Protein AF-A0A9X3J4C9-F1 (afdb_monomer_lite)

Radius of gyration: 18.62 Å; chains: 1; bounding box: 39×32×52 Å

Foldseek 3Di:
DDLCCCVVVPNPALCCLVVPVCVVCPPPPVDDRDHSVVSVVVVVVLDDDWDWDDDPPDPDIDTDDPSVSVVVVVVVVLVVDPPDDPVPDD

Secondary structure (DSSP, 8-state):
--TTHHHHTT---TTHIIIIIHHHTTT-TT--PPPHHHHHHHHHHH--PPEEEE-TT-SPEEEE---HHHHHHHHHHHHTSTT--GGG--

Organism: NCBI:txid2998507

pLDDT: mean 79.18, std 11.7, range [44.31, 92.06]

Sequence (90 aa):
MSYWSVFFCGGDCAEDLAINLKEGFRGTPFINIPSPDRVLEHIKSLFDTPQYFTAKRGKVEHHFSLAEKLNRLNMKMLSLLPGFQKDNVI

Structure (mmCIF, N/CA/C/O backbone):
data_AF-A0A9X3J4C9-F1
#
_entry.id   AF-A0A9X3J4C9-F1
#
loop_
_atom_site.group_PDB
_atom_site.id
_atom_site.type_symbol
_atom_site.label_atom_id
_atom_site.label_alt_id
_atom_site.label_comp_id
_atom_site.label_asym_id
_atom_site.label_entity_id
_atom_site.label_seq_id
_atom_site.pdbx_PDB_ins_code
_atom_site.Cartn_x
_atom_site.Cartn_y
_atom_site.Cartn_z
_atom_site.occupancy
_atom_site.B_iso_or_equiv
_atom_site.auth_seq_id
_atom_site.auth_comp_id
_atom_site.auth_asym_id
_atom_site.auth_atom_id
_atom_site.pdbx_PDB_model_num
ATOM 1 N N . MET A 1 1 ? -13.593 -4.639 7.831 1.00 47.44 1 MET A N 1
ATOM 2 C CA . MET A 1 1 ? -13.427 -3.347 7.129 1.00 47.44 1 MET A CA 1
ATOM 3 C C . MET A 1 1 ? -12.112 -3.369 6.374 1.00 47.44 1 MET A C 1
ATOM 5 O O . MET A 1 1 ? -11.111 -3.770 6.954 1.00 47.44 1 MET A O 1
ATOM 9 N N . SER A 1 2 ? -12.127 -3.018 5.088 1.00 55.66 2 SER A N 1
ATOM 10 C CA . SER A 1 2 ? -10.904 -2.889 4.291 1.00 55.66 2 SER A CA 1
ATOM 11 C C . SER A 1 2 ? -10.231 -1.568 4.642 1.00 55.66 2 SER A C 1
ATOM 13 O O . SER A 1 2 ? -10.868 -0.531 4.551 1.00 55.66 2 SER A O 1
ATOM 15 N N . TYR A 1 3 ? -8.959 -1.607 5.020 1.00 59.75 3 TYR A N 1
ATOM 16 C CA . TYR A 1 3 ? -8.119 -0.446 5.331 1.00 59.75 3 TYR A CA 1
ATOM 17 C C . TYR A 1 3 ? -8.251 0.723 4.330 1.00 59.75 3 TYR A C 1
ATOM 19 O O . TYR A 1 3 ? -8.293 1.892 4.706 1.00 59.75 3 TYR A O 1
ATOM 27 N N . TRP A 1 4 ? -8.407 0.386 3.053 1.00 60.38 4 TRP A N 1
ATOM 28 C CA . TRP A 1 4 ? -8.543 1.338 1.960 1.00 60.38 4 TRP A CA 1
ATOM 29 C C . TRP A 1 4 ? -9.841 2.149 1.981 1.00 60.38 4 TRP A C 1
ATOM 31 O O . TRP A 1 4 ? -9.918 3.168 1.306 1.00 60.38 4 TRP A O 1
ATOM 41 N N . SER A 1 5 ? -10.852 1.747 2.760 1.00 60.88 5 SER A N 1
ATOM 42 C CA . SER A 1 5 ? -12.111 2.491 2.841 1.00 60.88 5 SER A CA 1
ATOM 43 C C . SER A 1 5 ? -11.939 3.882 3.447 1.00 60.88 5 SER A C 1
ATOM 45 O O . SER A 1 5 ? -12.745 4.748 3.153 1.00 60.88 5 SER A O 1
ATOM 47 N N . VAL A 1 6 ? -10.907 4.128 4.263 1.00 62.41 6 VAL A N 1
ATOM 48 C CA . VAL A 1 6 ? -10.650 5.477 4.802 1.00 62.41 6 VAL A CA 1
ATOM 49 C C . VAL A 1 6 ? -10.189 6.423 3.693 1.00 62.41 6 VAL A C 1
ATOM 51 O O . VAL A 1 6 ? -10.775 7.485 3.515 1.00 62.41 6 VAL A O 1
ATOM 54 N N . PHE A 1 7 ? -9.230 5.988 2.873 1.00 61.31 7 PHE A N 1
ATOM 55 C CA . PHE A 1 7 ? -8.733 6.776 1.741 1.00 61.31 7 PHE A CA 1
ATOM 56 C C . PHE A 1 7 ? -9.739 6.852 0.579 1.00 61.31 7 PHE A C 1
ATOM 58 O O . PHE A 1 7 ? -9.822 7.865 -0.103 1.00 61.31 7 PHE A O 1
ATOM 65 N N . PHE A 1 8 ? -10.544 5.807 0.352 1.00 55.44 8 PHE A N 1
ATOM 66 C CA . PHE A 1 8 ? -11.545 5.788 -0.725 1.00 55.44 8 PHE A CA 1
ATOM 67 C C . PHE A 1 8 ? -12.852 6.517 -0.386 1.00 55.44 8 PHE A C 1
ATOM 69 O O . PHE A 1 8 ? -13.612 6.831 -1.298 1.00 55.44 8 PHE A O 1
ATOM 76 N N . CYS A 1 9 ? -13.110 6.823 0.889 1.00 57.72 9 CYS A N 1
ATOM 77 C CA . CYS A 1 9 ? -14.247 7.647 1.311 1.00 57.72 9 CYS A CA 1
ATOM 78 C C . CYS A 1 9 ? -13.914 9.151 1.378 1.00 57.72 9 CYS A C 1
ATOM 80 O O . CYS A 1 9 ? -14.698 9.912 1.940 1.00 57.72 9 CYS A O 1
ATOM 82 N N . GLY A 1 10 ? -12.776 9.582 0.820 1.00 49.97 10 GLY A N 1
ATOM 83 C CA . GLY A 1 10 ? -12.367 10.991 0.812 1.00 49.97 10 GLY A CA 1
ATOM 84 C C . GLY A 1 10 ? -11.697 11.465 2.104 1.00 49.97 10 GLY A C 1
ATOM 85 O O . GLY A 1 10 ? -11.635 12.666 2.343 1.00 49.97 10 GLY A O 1
ATOM 86 N N . GLY A 1 11 ? -11.210 10.545 2.943 1.00 60.25 11 GLY A N 1
ATOM 87 C CA . GLY A 1 11 ? -10.307 10.896 4.035 1.00 60.25 11 GLY A CA 1
ATOM 88 C C . GLY A 1 11 ? -8.928 11.223 3.471 1.00 60.25 11 GLY A C 1
ATOM 89 O O . GLY A 1 11 ? -8.202 10.316 3.063 1.00 60.25 11 GLY A O 1
ATOM 90 N N . ASP A 1 12 ? -8.574 12.507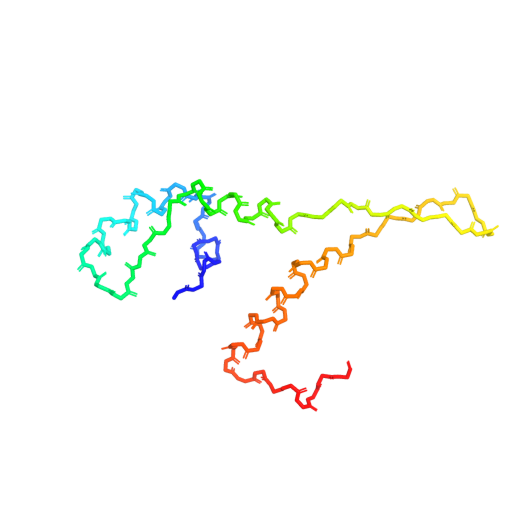 3.439 1.00 59.31 12 ASP A N 1
ATOM 91 C CA . ASP A 1 12 ? -7.256 12.974 2.980 1.00 59.31 12 ASP A CA 1
ATOM 92 C C . ASP A 1 12 ? -6.130 12.606 3.963 1.00 59.31 12 ASP A C 1
ATOM 94 O O . ASP A 1 12 ? -4.964 12.511 3.574 1.00 59.31 12 ASP A O 1
ATOM 98 N N . CYS A 1 13 ? -6.470 12.355 5.233 1.00 71.81 13 CYS A N 1
ATOM 99 C CA . CYS A 1 13 ? -5.510 12.188 6.321 1.00 71.81 13 CYS A CA 1
ATOM 100 C C . CYS A 1 13 ? -5.701 10.851 7.051 1.00 71.81 13 CYS A C 1
ATOM 102 O O . CYS A 1 13 ? -6.793 10.514 7.511 1.00 71.81 13 CYS A O 1
ATOM 104 N N . ALA A 1 14 ? -4.611 10.097 7.230 1.00 75.31 14 ALA A N 1
ATOM 105 C CA . ALA A 1 14 ? -4.623 8.861 8.017 1.00 75.31 14 ALA A CA 1
ATOM 106 C C . ALA A 1 14 ? -5.001 9.129 9.487 1.00 75.31 14 ALA A C 1
ATOM 108 O O . ALA A 1 14 ? -5.533 8.255 10.168 1.00 75.31 14 ALA A O 1
ATOM 109 N N . GLU A 1 15 ? -4.748 10.344 9.970 1.00 79.25 15 GLU A N 1
ATOM 110 C CA . GLU A 1 15 ? -5.047 10.861 11.302 1.00 79.25 15 GLU A CA 1
ATOM 111 C C . GLU A 1 15 ? -6.539 10.779 11.653 1.00 79.25 15 GLU A C 1
ATOM 113 O O . GLU A 1 15 ? -6.875 10.596 12.827 1.00 79.25 15 GLU A O 1
ATOM 118 N N . ASP A 1 16 ? -7.435 10.791 10.659 1.00 77.31 16 ASP A N 1
ATOM 119 C CA . ASP A 1 16 ? -8.878 10.613 10.866 1.00 77.31 16 ASP A CA 1
ATOM 120 C C . ASP A 1 16 ? -9.219 9.268 11.523 1.00 77.31 16 ASP A C 1
ATOM 122 O O . ASP A 1 16 ? -10.201 9.168 12.267 1.00 77.31 16 ASP A O 1
ATOM 126 N N . LEU A 1 17 ? -8.376 8.243 11.342 1.00 77.44 17 LEU A N 1
ATOM 127 C CA . LEU A 1 17 ? -8.500 6.974 12.065 1.00 77.44 17 LEU A CA 1
ATOM 128 C C . LEU A 1 17 ? -8.421 7.167 13.579 1.00 77.44 17 LEU A C 1
ATOM 130 O O . LEU A 1 17 ? -9.157 6.516 14.319 1.00 77.44 17 LEU A O 1
ATOM 134 N N . ALA A 1 18 ? -7.532 8.046 14.043 1.00 78.38 18 ALA A N 1
ATOM 135 C CA . ALA A 1 18 ? -7.322 8.304 15.461 1.00 78.38 18 ALA A CA 1
ATOM 136 C C . ALA A 1 18 ? -8.286 9.354 16.022 1.00 78.38 18 ALA A C 1
ATOM 138 O O . ALA A 1 18 ? -8.680 9.231 17.180 1.00 78.38 18 ALA A O 1
ATOM 139 N N . ILE A 1 19 ? -8.644 10.363 15.225 1.00 78.12 19 ILE A N 1
ATOM 140 C CA . ILE A 1 19 ? -9.423 11.524 15.677 1.00 78.12 19 ILE A CA 1
ATOM 141 C C . ILE A 1 19 ? -10.927 11.254 15.576 1.00 78.12 19 ILE A C 1
ATOM 143 O O . ILE A 1 19 ? -11.654 11.463 16.543 1.00 78.12 19 ILE A O 1
ATOM 147 N N . ASN A 1 20 ? -11.389 10.755 14.427 1.00 78.38 20 ASN A N 1
ATOM 148 C CA . ASN A 1 20 ? -12.814 10.671 14.104 1.00 78.38 20 ASN A CA 1
ATOM 149 C C . ASN A 1 20 ? -13.382 9.255 14.280 1.00 78.38 20 ASN A C 1
ATOM 151 O O . ASN A 1 20 ? -14.508 9.086 14.745 1.00 78.38 20 ASN A O 1
ATOM 155 N N . LEU A 1 21 ? -12.609 8.218 13.940 1.00 78.00 21 LEU A N 1
ATOM 156 C CA . LEU A 1 21 ? -13.099 6.833 13.954 1.00 78.00 21 LEU A CA 1
ATOM 157 C C . LEU A 1 21 ? -12.843 6.127 15.295 1.00 78.00 21 LEU A C 1
ATOM 159 O O . LEU A 1 21 ? -13.693 5.377 15.772 1.00 78.00 21 LEU A O 1
ATOM 163 N N . LYS A 1 22 ? -11.699 6.374 15.942 1.00 82.12 22 LYS A N 1
ATOM 164 C CA . LYS A 1 22 ? -11.278 5.643 17.150 1.00 82.12 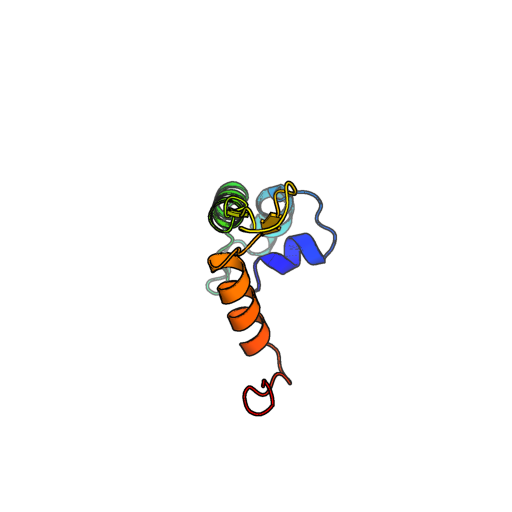22 LYS A CA 1
ATOM 165 C C . LYS A 1 22 ? -12.306 5.655 18.278 1.00 82.12 22 LYS A C 1
ATOM 167 O O . LYS A 1 22 ? -12.564 4.605 18.857 1.00 82.12 22 LYS A O 1
ATOM 172 N N . GLU A 1 23 ? -12.871 6.818 18.591 1.00 82.62 23 GLU A N 1
ATOM 173 C CA . GLU A 1 23 ? -13.848 6.970 19.676 1.00 82.62 23 GLU A CA 1
ATOM 174 C C . GLU A 1 23 ? -15.162 6.239 19.361 1.00 82.62 23 GLU A C 1
ATOM 176 O O . GLU A 1 23 ? -15.676 5.520 20.213 1.00 82.62 23 GLU A O 1
ATOM 181 N N . GLY A 1 24 ? -15.658 6.322 18.120 1.00 81.38 24 GLY A N 1
ATOM 182 C CA . GLY A 1 24 ? -16.924 5.696 17.715 1.00 81.38 24 GLY A CA 1
ATOM 183 C C . GLY A 1 24 ? -16.908 4.164 17.712 1.00 81.38 24 GLY A C 1
ATOM 184 O O . GLY A 1 24 ? -17.943 3.533 17.908 1.00 81.38 24 GLY A O 1
ATOM 185 N N . PHE A 1 25 ? -15.738 3.551 17.532 1.00 78.69 25 PHE A N 1
ATOM 186 C CA . PHE A 1 25 ? -15.578 2.092 17.578 1.00 78.69 25 PHE A CA 1
ATOM 187 C C . PHE A 1 25 ? -14.930 1.598 18.879 1.00 78.69 25 PHE A C 1
ATOM 189 O O . PHE A 1 25 ? -14.700 0.393 19.045 1.00 78.69 25 PHE A O 1
ATOM 196 N N . ARG A 1 26 ? -14.642 2.499 19.825 1.00 79.81 26 ARG A N 1
ATOM 197 C CA . ARG A 1 26 ? -14.019 2.160 21.105 1.00 79.81 26 ARG A CA 1
ATOM 198 C C . ARG A 1 26 ? -14.923 1.205 21.889 1.00 79.81 26 ARG A C 1
ATOM 200 O O . ARG A 1 26 ? -16.082 1.500 22.147 1.00 79.81 26 ARG A O 1
ATOM 207 N N . GLY A 1 27 ? -14.384 0.048 22.274 1.00 75.12 27 GLY A N 1
ATOM 208 C CA . GLY A 1 27 ? -15.120 -0.966 23.041 1.00 75.12 27 GLY A CA 1
ATOM 209 C C . GLY A 1 27 ? -15.901 -1.981 22.201 1.00 75.12 27 GLY A C 1
ATOM 210 O O . GLY A 1 27 ? -16.521 -2.876 22.771 1.00 75.12 27 GLY A O 1
ATOM 211 N N . THR A 1 28 ? -15.842 -1.910 20.866 1.00 80.81 28 THR A N 1
ATOM 212 C CA . THR A 1 28 ? -16.379 -2.989 20.025 1.00 80.81 28 THR A CA 1
ATOM 213 C C . THR A 1 28 ? -15.409 -4.182 19.990 1.00 80.81 28 THR A C 1
ATOM 215 O O . THR A 1 28 ? -14.260 -4.027 19.580 1.00 80.81 28 THR A O 1
ATOM 218 N N . PRO A 1 29 ? -15.830 -5.403 20.376 1.00 82.06 29 PRO A N 1
ATOM 219 C CA . PRO A 1 29 ? -14.937 -6.568 20.403 1.00 82.06 29 PRO A CA 1
ATOM 220 C C . PRO A 1 29 ? -14.596 -7.095 19.000 1.00 82.06 29 PRO A C 1
ATOM 222 O O . PRO A 1 29 ? -13.687 -7.904 18.840 1.00 82.06 29 PRO A O 1
ATOM 225 N N . PHE A 1 30 ? -15.324 -6.641 17.978 1.00 78.50 30 PHE A N 1
ATOM 226 C CA . PHE A 1 30 ? -15.192 -7.108 16.599 1.00 78.50 30 PHE A CA 1
ATOM 227 C C . PHE A 1 30 ? -14.311 -6.206 15.725 1.00 78.50 30 PHE A C 1
ATOM 229 O O . PHE A 1 30 ? -13.978 -6.592 14.605 1.00 78.50 30 PHE A O 1
ATOM 236 N N . ILE A 1 31 ? -13.952 -5.005 16.194 1.00 76.25 31 ILE A N 1
ATOM 237 C CA . ILE A 1 31 ? -13.221 -4.015 15.397 1.00 76.25 31 ILE A CA 1
ATOM 238 C C . ILE A 1 31 ? -12.053 -3.479 16.222 1.00 76.25 31 ILE A C 1
ATOM 240 O O . ILE A 1 31 ? -12.232 -2.731 17.176 1.00 76.25 31 ILE A O 1
ATOM 244 N N . ASN A 1 32 ? -10.837 -3.840 15.813 1.00 76.12 32 ASN A N 1
ATOM 245 C CA . ASN A 1 32 ? -9.622 -3.231 16.336 1.00 76.12 32 ASN A CA 1
ATOM 246 C C . ASN A 1 32 ? -9.117 -2.190 15.331 1.00 76.12 32 ASN A C 1
ATOM 248 O O . ASN A 1 32 ? -8.740 -2.549 14.213 1.00 76.12 32 ASN A O 1
ATOM 252 N N . ILE A 1 33 ? -9.140 -0.911 15.711 1.00 79.00 33 ILE A N 1
ATOM 253 C CA . ILE A 1 33 ? -8.708 0.178 14.829 1.00 79.00 33 ILE A CA 1
ATOM 254 C C . ILE A 1 33 ? -7.186 0.325 14.905 1.00 79.00 33 ILE A C 1
ATOM 256 O O . ILE A 1 33 ? -6.660 0.614 15.984 1.00 79.00 33 ILE A O 1
ATOM 260 N N . PRO A 1 34 ? -6.460 0.146 13.786 1.00 81.19 34 PRO A N 1
ATOM 261 C CA . PRO A 1 34 ? -5.027 0.395 13.753 1.00 81.19 34 PRO A CA 1
ATOM 262 C C . PRO A 1 34 ? -4.732 1.892 13.904 1.00 81.19 34 PRO A C 1
ATOM 264 O O . PRO A 1 34 ? -5.535 2.738 13.514 1.00 81.19 34 PRO A O 1
ATOM 267 N N . SER A 1 35 ? -3.557 2.227 14.443 1.00 85.00 35 SER A N 1
ATOM 268 C CA . SER A 1 35 ? -3.114 3.622 14.468 1.00 85.00 35 SER A CA 1
ATOM 269 C C . SER A 1 35 ? -2.827 4.139 13.051 1.00 85.00 35 SER A C 1
ATOM 271 O O . SER A 1 35 ? -2.453 3.341 12.183 1.00 85.00 35 SER A O 1
ATOM 273 N N . PRO A 1 36 ? -2.929 5.462 12.826 1.00 83.69 36 PRO A N 1
ATOM 274 C CA . PRO A 1 36 ? -2.503 6.097 11.580 1.00 83.69 36 PRO A CA 1
ATOM 275 C C . PRO A 1 36 ? -1.075 5.706 11.176 1.00 83.69 36 PRO A C 1
ATOM 277 O O . PRO A 1 36 ? -0.829 5.349 10.029 1.00 83.69 36 PRO A O 1
ATOM 280 N N . ASP A 1 37 ? -0.137 5.667 12.128 1.00 86.75 37 ASP A N 1
ATOM 281 C CA . ASP A 1 37 ? 1.252 5.283 11.850 1.00 86.75 37 ASP A CA 1
ATOM 282 C C . ASP A 1 37 ? 1.361 3.858 11.319 1.00 86.75 37 ASP A C 1
ATOM 284 O O . ASP A 1 37 ? 2.032 3.609 10.321 1.00 86.75 37 ASP A O 1
ATOM 288 N N . ARG A 1 38 ? 0.643 2.916 11.942 1.00 84.94 38 ARG A N 1
ATOM 289 C CA . ARG A 1 38 ? 0.665 1.501 11.553 1.00 84.94 38 ARG A CA 1
ATOM 290 C C . ARG A 1 38 ? 0.176 1.298 10.120 1.00 84.94 38 ARG A C 1
ATOM 292 O O . ARG A 1 38 ? 0.645 0.431 9.387 1.00 84.94 38 ARG A O 1
ATOM 299 N N . VAL A 1 39 ? -0.793 2.117 9.758 1.00 83.25 39 VAL A N 1
ATOM 300 C CA . VAL A 1 39 ? -1.442 2.241 8.459 1.00 83.25 39 VAL A CA 1
ATOM 301 C C . VAL A 1 39 ? -0.458 2.774 7.412 1.00 83.25 39 VAL A C 1
ATOM 303 O O . VAL A 1 39 ? -0.211 2.116 6.396 1.00 83.25 39 VAL A O 1
ATOM 306 N N . LEU A 1 40 ? 0.226 3.878 7.713 1.00 84.12 40 LEU A N 1
ATOM 307 C CA . LEU A 1 40 ? 1.246 4.468 6.847 1.00 84.12 40 LEU A CA 1
ATOM 308 C C . LEU A 1 40 ? 2.465 3.553 6.677 1.00 84.12 40 LEU A C 1
ATOM 310 O O . LEU A 1 40 ? 2.970 3.404 5.564 1.00 84.12 40 LEU A O 1
ATOM 314 N N . GLU A 1 41 ? 2.920 2.898 7.747 1.00 88.62 41 GLU A N 1
ATOM 315 C CA . GLU A 1 41 ? 3.969 1.874 7.687 1.00 88.62 41 GLU A CA 1
ATOM 316 C C . GLU A 1 41 ? 3.583 0.736 6.741 1.00 88.62 41 GLU A C 1
ATOM 318 O O . GLU A 1 41 ? 4.403 0.287 5.937 1.00 88.62 41 GLU A O 1
ATOM 323 N N . HIS A 1 42 ? 2.328 0.284 6.792 1.00 85.69 42 HIS A N 1
ATOM 324 C CA . HIS A 1 42 ? 1.865 -0.775 5.910 1.00 85.69 42 HIS A CA 1
ATOM 325 C C . HIS A 1 42 ? 1.844 -0.329 4.444 1.00 85.69 42 HIS A C 1
ATOM 327 O O . HIS A 1 42 ? 2.328 -1.076 3.597 1.00 85.69 42 HIS A O 1
ATOM 333 N N . ILE A 1 43 ? 1.389 0.891 4.131 1.00 84.69 43 ILE A N 1
ATOM 334 C CA . ILE A 1 43 ? 1.467 1.430 2.758 1.00 84.69 43 ILE A CA 1
ATOM 335 C C . ILE A 1 43 ? 2.918 1.499 2.287 1.00 84.69 43 ILE A C 1
ATOM 337 O O . ILE A 1 43 ? 3.231 1.024 1.198 1.00 84.69 43 ILE A O 1
ATOM 341 N N . LYS A 1 44 ? 3.825 2.023 3.119 1.00 88.19 44 LYS A N 1
ATOM 342 C CA . LYS A 1 44 ? 5.260 2.062 2.802 1.00 88.19 44 LYS A CA 1
ATOM 343 C C . LYS A 1 44 ? 5.823 0.663 2.552 1.00 88.19 44 LYS A C 1
ATOM 345 O O . LYS A 1 44 ? 6.658 0.498 1.674 1.00 88.19 44 LYS A O 1
ATOM 350 N N . SER A 1 45 ? 5.336 -0.359 3.257 1.00 88.81 45 SER A N 1
ATOM 351 C CA . SER A 1 45 ? 5.774 -1.748 3.054 1.00 88.81 45 SER A CA 1
ATOM 352 C C . SER A 1 45 ? 5.382 -2.342 1.690 1.00 88.81 45 SER A C 1
ATOM 354 O O . SER A 1 45 ? 5.989 -3.327 1.255 1.00 88.81 45 SER A O 1
ATOM 356 N N . LEU A 1 46 ? 4.368 -1.763 1.032 1.00 89.31 46 LEU A N 1
ATOM 357 C CA . LEU A 1 46 ? 3.909 -2.146 -0.306 1.00 89.31 46 LEU A CA 1
ATOM 358 C C . LEU A 1 46 ? 4.703 -1.463 -1.423 1.00 89.31 46 LEU A C 1
ATOM 360 O O . LEU A 1 46 ? 4.595 -1.894 -2.570 1.00 89.31 46 LEU A O 1
ATOM 364 N N . PHE A 1 47 ? 5.475 -0.422 -1.100 1.00 87.94 47 PHE A N 1
ATOM 365 C CA . PHE A 1 47 ? 6.349 0.234 -2.060 1.00 87.94 47 PHE A CA 1
ATOM 366 C C . PHE A 1 47 ? 7.411 -0.745 -2.569 1.00 87.94 47 PHE A C 1
ATOM 368 O O . PHE A 1 47 ? 7.996 -1.514 -1.803 1.00 87.94 47 PHE A O 1
ATOM 375 N N . ASP A 1 48 ? 7.660 -0.682 -3.871 1.00 89.69 48 ASP A N 1
ATOM 376 C CA . ASP A 1 48 ? 8.725 -1.411 -4.539 1.00 89.69 48 ASP A CA 1
ATOM 377 C C . ASP A 1 48 ? 9.489 -0.436 -5.431 1.00 89.69 48 ASP A C 1
ATOM 379 O O . ASP A 1 48 ? 8.899 0.455 -6.050 1.00 89.69 48 ASP A O 1
ATOM 383 N N . THR A 1 49 ? 10.808 -0.573 -5.463 1.00 89.75 49 THR A N 1
ATOM 384 C CA . THR A 1 49 ? 11.658 0.320 -6.250 1.00 89.75 49 THR A CA 1
ATOM 385 C C . THR A 1 49 ? 11.470 0.042 -7.742 1.00 89.75 49 THR A C 1
ATOM 387 O O . THR A 1 49 ? 11.489 -1.129 -8.134 1.00 89.75 49 THR A O 1
ATOM 390 N N . PRO A 1 50 ? 11.337 1.080 -8.591 1.00 89.50 50 PRO A N 1
ATOM 391 C CA . PRO A 1 50 ? 11.306 0.897 -10.036 1.00 89.50 50 PRO A CA 1
ATOM 392 C C . PRO A 1 50 ? 12.546 0.146 -10.520 1.00 89.50 50 PRO A C 1
ATOM 394 O O . PRO A 1 50 ? 13.660 0.396 -10.060 1.00 89.50 50 PRO A O 1
ATOM 397 N N . GLN A 1 51 ? 12.345 -0.777 -11.453 1.00 90.81 51 GLN A N 1
ATOM 398 C CA . GLN A 1 51 ? 13.413 -1.533 -12.086 1.00 90.81 51 GLN A CA 1
ATOM 399 C C . GLN A 1 51 ? 13.745 -0.932 -13.447 1.00 90.81 51 GLN A C 1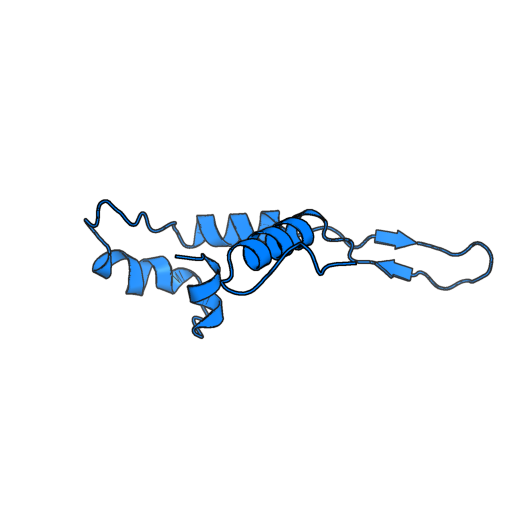
ATOM 401 O O . GLN A 1 51 ? 12.858 -0.551 -14.216 1.00 90.81 51 GLN A O 1
ATOM 406 N N . TYR A 1 52 ? 15.039 -0.872 -13.739 1.00 91.69 52 TYR A N 1
ATOM 407 C CA . TYR A 1 52 ? 15.588 -0.223 -14.920 1.00 91.69 52 TYR A CA 1
ATOM 408 C C . TYR A 1 52 ? 16.177 -1.279 -15.844 1.00 91.69 52 TYR A C 1
ATOM 410 O O . TYR A 1 52 ? 17.017 -2.080 -15.433 1.00 91.69 52 TYR A O 1
ATOM 418 N N . PHE A 1 53 ? 15.734 -1.284 -17.096 1.00 90.19 53 PHE A N 1
ATOM 419 C CA . PHE A 1 53 ? 16.172 -2.252 -18.094 1.00 90.19 53 PHE A CA 1
ATOM 420 C C . PHE A 1 53 ? 16.677 -1.540 -19.337 1.00 90.19 53 PHE A C 1
ATOM 422 O O . PHE A 1 53 ? 16.076 -0.579 -19.813 1.00 90.19 53 PHE A O 1
ATOM 429 N N . THR A 1 54 ? 17.755 -2.058 -19.913 1.00 91.19 54 THR A N 1
ATOM 430 C CA . THR A 1 54 ? 18.295 -1.577 -21.184 1.00 91.19 54 THR A CA 1
ATOM 431 C C . THR A 1 54 ? 18.199 -2.677 -22.233 1.00 91.19 54 THR A C 1
ATOM 433 O O . THR A 1 54 ? 18.535 -3.840 -21.998 1.00 91.19 54 THR A O 1
ATOM 436 N N . ALA A 1 55 ? 17.694 -2.326 -23.414 1.00 86.62 55 ALA A N 1
ATOM 437 C CA . ALA A 1 55 ? 17.611 -3.263 -24.524 1.00 86.62 55 ALA A CA 1
ATOM 438 C C . ALA A 1 55 ? 18.980 -3.410 -25.207 1.00 86.62 55 ALA A C 1
ATOM 440 O O . ALA A 1 55 ? 19.695 -2.432 -25.405 1.00 86.62 55 ALA A O 1
ATOM 441 N N . LYS A 1 56 ? 19.313 -4.621 -25.682 1.00 84.44 56 LYS A N 1
ATOM 442 C CA . LYS A 1 56 ? 20.555 -4.871 -26.451 1.00 84.44 56 LYS A CA 1
ATOM 443 C C . LYS A 1 56 ? 20.666 -4.010 -27.718 1.00 84.44 56 LYS A C 1
ATOM 445 O O . LYS A 1 56 ? 21.764 -3.778 -28.211 1.00 84.44 56 LYS A O 1
ATOM 450 N N . ARG A 1 57 ? 19.529 -3.574 -28.270 1.00 81.06 57 ARG A N 1
ATOM 451 C CA . ARG A 1 57 ? 19.439 -2.786 -29.503 1.00 81.06 57 ARG A CA 1
ATOM 452 C C . ARG A 1 57 ? 18.605 -1.527 -29.253 1.00 81.06 57 ARG A C 1
ATOM 454 O O . ARG A 1 57 ? 17.464 -1.432 -29.679 1.00 81.06 57 ARG A O 1
ATOM 461 N N . GLY A 1 58 ? 19.175 -0.582 -28.515 1.00 75.31 58 GLY A N 1
ATOM 462 C CA . GLY A 1 58 ? 18.558 0.705 -28.196 1.00 75.31 58 GLY A CA 1
ATOM 463 C C . GLY A 1 58 ? 19.342 1.424 -27.101 1.00 75.31 58 GLY A C 1
ATOM 464 O O . GLY A 1 58 ? 20.000 0.778 -26.296 1.00 75.31 58 GLY A O 1
ATOM 465 N N . LYS A 1 59 ? 19.305 2.760 -27.085 1.00 82.50 59 LYS A N 1
ATOM 466 C CA . LYS A 1 59 ? 19.938 3.580 -26.030 1.00 82.50 59 LYS A CA 1
ATOM 467 C C . LYS A 1 59 ? 18.956 4.020 -24.938 1.00 82.50 59 LYS A C 1
ATOM 469 O O . LYS A 1 59 ? 19.341 4.762 -24.043 1.00 82.50 59 LYS A O 1
ATOM 474 N N . VAL A 1 60 ? 17.690 3.625 -25.052 1.00 89.88 60 VAL A N 1
ATOM 475 C CA . VAL A 1 60 ? 16.625 4.048 -24.140 1.00 89.88 60 VAL A CA 1
ATOM 476 C C . VAL A 1 60 ? 16.599 3.114 -22.934 1.00 89.88 60 VAL A C 1
ATOM 478 O O . VAL A 1 60 ? 16.644 1.893 -23.086 1.00 89.88 60 VAL A O 1
ATOM 481 N N . GLU A 1 61 ? 16.536 3.705 -21.746 1.00 90.69 61 GLU A N 1
ATOM 482 C CA . GLU A 1 61 ? 16.319 2.998 -20.490 1.00 90.69 61 GLU A CA 1
ATOM 483 C C . GLU A 1 61 ? 14.814 2.861 -20.246 1.00 90.69 61 GLU A C 1
ATOM 485 O O . GLU A 1 61 ? 14.063 3.832 -20.327 1.00 90.69 61 GLU A O 1
ATOM 490 N N . HIS A 1 62 ? 14.367 1.640 -19.980 1.00 89.69 62 HIS A N 1
ATOM 491 C CA . HIS A 1 62 ? 12.974 1.331 -19.706 1.00 89.69 62 HIS A CA 1
ATOM 492 C C . HIS A 1 62 ? 12.759 1.207 -18.205 1.00 89.69 62 HIS A C 1
ATOM 494 O O . HIS A 1 62 ? 13.471 0.460 -17.532 1.00 89.69 62 HIS A O 1
ATOM 500 N N . HIS A 1 63 ? 11.773 1.934 -17.687 1.00 92.06 63 HIS A N 1
ATOM 501 C CA . HIS A 1 63 ? 11.446 1.959 -16.264 1.00 92.06 63 HIS A CA 1
ATOM 502 C C . HIS A 1 63 ? 10.182 1.139 -16.046 1.00 92.06 63 HIS A C 1
ATOM 504 O O . HIS A 1 63 ? 9.130 1.456 -16.602 1.00 92.06 63 HIS A O 1
ATOM 510 N N . PHE A 1 64 ? 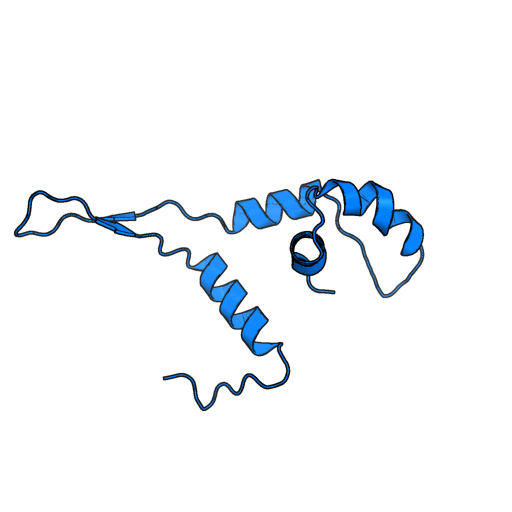10.277 0.088 -15.240 1.00 89.62 64 PHE A N 1
ATOM 511 C CA . PHE A 1 64 ? 9.149 -0.776 -14.920 1.00 89.62 64 PHE A CA 1
ATOM 512 C C . PHE A 1 64 ? 8.892 -0.778 -13.420 1.00 89.62 64 PHE A C 1
ATOM 514 O O . PHE A 1 64 ? 9.791 -1.013 -12.616 1.00 89.62 64 PHE A O 1
ATOM 521 N N . SER A 1 65 ? 7.635 -0.566 -13.043 1.00 88.06 65 SER A N 1
ATOM 522 C CA . SER A 1 65 ? 7.170 -0.795 -11.678 1.00 88.06 65 SER A CA 1
ATOM 523 C C . SER A 1 65 ? 6.551 -2.186 -11.610 1.00 88.06 65 SER A C 1
ATOM 525 O O . SER A 1 65 ? 5.419 -2.382 -12.052 1.00 88.06 65 SER A O 1
ATOM 527 N N . LEU A 1 66 ? 7.312 -3.171 -11.125 1.00 88.94 66 LEU A N 1
ATOM 528 C CA . LEU A 1 66 ? 6.800 -4.539 -10.992 1.00 88.94 66 LEU A CA 1
ATOM 529 C C . LEU A 1 66 ? 5.865 -4.680 -9.787 1.00 88.94 66 LEU A C 1
ATOM 531 O O . LEU A 1 66 ? 4.890 -5.420 -9.878 1.00 88.94 66 LEU A O 1
ATOM 535 N N . ALA A 1 67 ? 6.144 -3.962 -8.690 1.00 90.19 67 ALA A N 1
ATOM 536 C CA . ALA A 1 67 ? 5.280 -3.805 -7.516 1.00 90.19 67 ALA A CA 1
ATOM 537 C C . ALA A 1 67 ? 4.591 -5.108 -7.058 1.00 90.19 67 ALA A C 1
ATOM 539 O O . ALA A 1 67 ? 3.382 -5.144 -6.812 1.00 90.19 67 ALA A O 1
ATOM 540 N N . GLU A 1 68 ? 5.354 -6.200 -6.938 1.00 90.19 68 GLU A N 1
ATOM 541 C CA . GLU A 1 68 ? 4.810 -7.558 -6.777 1.00 90.19 68 GLU A CA 1
ATOM 542 C C . GLU A 1 68 ? 3.896 -7.688 -5.546 1.00 90.19 68 GLU A C 1
ATOM 544 O O . GLU A 1 68 ? 2.804 -8.261 -5.612 1.00 90.19 68 GLU A O 1
ATOM 549 N N . LYS A 1 69 ? 4.310 -7.104 -4.414 1.00 90.00 69 LYS A N 1
ATOM 550 C CA . LYS A 1 69 ? 3.539 -7.127 -3.160 1.00 90.00 69 LYS A CA 1
ATOM 551 C C . LYS A 1 69 ? 2.189 -6.431 -3.308 1.00 90.00 69 LYS A C 1
ATOM 553 O O . LYS A 1 69 ? 1.178 -6.967 -2.849 1.00 90.00 69 LYS A O 1
ATOM 558 N N . LEU A 1 70 ? 2.179 -5.264 -3.951 1.00 89.69 70 LEU A N 1
ATOM 559 C CA . LEU A 1 70 ? 0.967 -4.497 -4.209 1.00 89.69 70 LEU A CA 1
ATOM 560 C C . LEU A 1 70 ? 0.047 -5.254 -5.171 1.00 89.69 70 LEU A C 1
ATOM 562 O O . LEU A 1 70 ? -1.136 -5.410 -4.884 1.00 89.69 70 LEU A O 1
ATOM 566 N N . ASN A 1 71 ? 0.594 -5.818 -6.248 1.00 90.50 71 ASN A N 1
ATOM 567 C CA . ASN A 1 71 ? -0.170 -6.625 -7.200 1.00 90.50 71 ASN A CA 1
ATOM 568 C C . ASN A 1 71 ? -0.817 -7.837 -6.524 1.00 90.50 71 ASN A C 1
ATOM 570 O O . ASN A 1 71 ? -2.009 -8.096 -6.696 1.00 90.50 71 ASN A O 1
ATOM 574 N N . ARG A 1 72 ? -0.071 -8.545 -5.671 1.00 90.50 72 ARG A N 1
ATOM 575 C CA . ARG A 1 72 ? -0.608 -9.671 -4.903 1.00 90.50 72 ARG A CA 1
ATOM 576 C C . ARG A 1 72 ? -1.697 -9.239 -3.924 1.00 90.50 72 ARG A C 1
ATOM 578 O O . ARG A 1 72 ? -2.670 -9.974 -3.744 1.00 90.50 72 ARG A O 1
ATOM 585 N N . LEU A 1 73 ? -1.543 -8.084 -3.276 1.00 89.19 73 LEU A N 1
ATOM 586 C CA . LEU A 1 73 ? -2.581 -7.522 -2.415 1.00 89.19 73 LEU A CA 1
ATOM 587 C C . LEU A 1 73 ? -3.842 -7.207 -3.228 1.00 89.19 73 LEU A C 1
ATOM 589 O O . LEU A 1 73 ? -4.915 -7.672 -2.856 1.00 89.19 73 LEU A O 1
ATOM 593 N N . ASN A 1 74 ? -3.706 -6.515 -4.360 1.00 87.50 74 ASN A N 1
ATOM 594 C CA . ASN A 1 74 ? -4.817 -6.161 -5.243 1.00 87.50 74 ASN A CA 1
ATOM 595 C C . ASN A 1 74 ? -5.581 -7.405 -5.715 1.00 87.50 74 ASN A C 1
ATOM 597 O O . ASN A 1 74 ? -6.801 -7.453 -5.589 1.00 87.50 74 ASN A O 1
ATOM 601 N N . MET A 1 75 ? -4.878 -8.458 -6.146 1.00 88.50 75 MET A N 1
ATOM 602 C CA . MET A 1 75 ? -5.510 -9.723 -6.546 1.00 88.50 75 MET A CA 1
ATOM 603 C C . MET A 1 75 ? -6.252 -10.407 -5.391 1.00 88.50 75 MET A C 1
ATOM 605 O O . MET A 1 75 ? -7.339 -10.955 -5.583 1.00 88.50 75 MET A O 1
ATOM 609 N N . LYS A 1 76 ? -5.707 -10.361 -4.167 1.00 86.62 76 LYS A N 1
ATOM 610 C CA . LYS A 1 76 ? -6.411 -10.866 -2.978 1.00 86.62 76 LYS A CA 1
AT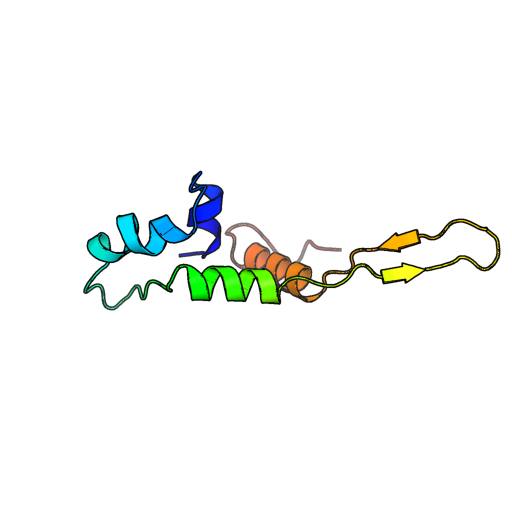OM 611 C C . LYS A 1 76 ? -7.669 -10.057 -2.685 1.00 86.62 76 LYS A C 1
ATOM 613 O O . LYS A 1 76 ? -8.706 -10.655 -2.423 1.00 86.62 76 LYS A O 1
ATOM 618 N N . MET A 1 77 ? -7.592 -8.730 -2.737 1.00 85.00 77 MET A N 1
ATOM 619 C CA . MET A 1 77 ? -8.746 -7.860 -2.504 1.00 85.00 77 MET A CA 1
ATOM 620 C C . MET A 1 77 ? -9.840 -8.100 -3.537 1.00 85.00 77 MET A C 1
AT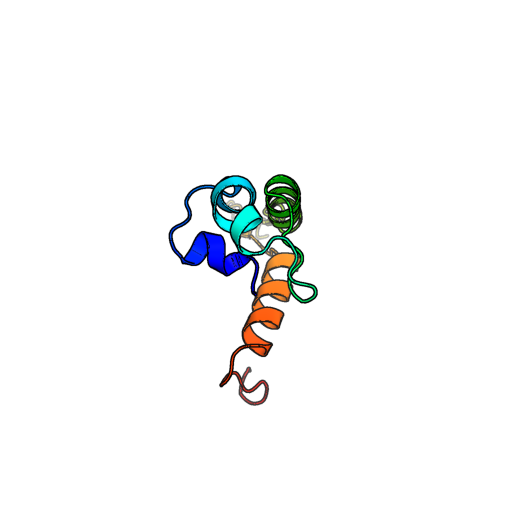OM 622 O O . MET A 1 77 ? -10.998 -8.256 -3.168 1.00 85.00 77 MET A O 1
ATOM 626 N N . LEU A 1 78 ? -9.456 -8.223 -4.806 1.00 85.25 78 LEU A N 1
ATOM 627 C CA . LEU A 1 78 ? -10.360 -8.548 -5.899 1.00 85.25 78 LEU A CA 1
ATOM 628 C C . LEU A 1 78 ? -11.075 -9.886 -5.651 1.00 85.25 78 LEU A C 1
ATOM 630 O O . LEU A 1 78 ? -12.284 -9.970 -5.817 1.00 85.25 78 LEU A O 1
ATOM 634 N N . SER A 1 79 ? -10.367 -10.894 -5.125 1.00 84.94 79 SER A N 1
ATOM 635 C CA . SER A 1 79 ? -10.968 -12.189 -4.763 1.00 84.94 79 SER A CA 1
ATOM 636 C C . SER A 1 79 ? -11.940 -12.165 -3.580 1.00 84.94 79 SER A C 1
ATOM 638 O O . SER A 1 79 ? -12.660 -13.138 -3.376 1.00 84.94 79 SER A O 1
ATOM 640 N N . LEU A 1 80 ? -11.964 -11.083 -2.800 1.00 84.50 80 LEU A N 1
ATOM 641 C CA . LEU A 1 80 ? -12.924 -10.892 -1.712 1.00 84.50 80 LEU A CA 1
ATOM 642 C C . LEU A 1 80 ? -14.194 -10.165 -2.174 1.00 84.50 80 LEU A C 1
ATOM 644 O O . LEU A 1 80 ? -15.157 -10.099 -1.411 1.00 84.50 80 LEU A O 1
ATOM 648 N N . LEU A 1 81 ? -14.202 -9.594 -3.385 1.00 83.06 81 LEU A N 1
ATOM 649 C CA . LEU A 1 81 ? -15.355 -8.865 -3.896 1.00 83.06 81 LEU A CA 1
ATOM 650 C C . LEU A 1 81 ? -16.435 -9.837 -4.397 1.00 83.06 81 LEU A C 1
ATOM 652 O O . LEU A 1 81 ? -16.132 -10.758 -5.163 1.00 83.06 81 LEU A O 1
ATOM 656 N N . PRO A 1 82 ? -17.708 -9.631 -4.015 1.00 80.62 82 PRO A N 1
ATOM 657 C CA . PRO A 1 82 ? -18.805 -10.436 -4.531 1.00 80.62 82 PRO A CA 1
ATOM 658 C C . PRO A 1 82 ? -18.931 -10.213 -6.044 1.00 80.62 82 PRO A C 1
ATOM 660 O O . PRO A 1 82 ? -19.117 -9.087 -6.497 1.00 80.62 82 PRO A O 1
ATOM 663 N N . GLY A 1 83 ? -18.801 -11.288 -6.826 1.00 78.19 83 GLY A N 1
ATOM 664 C CA . GLY A 1 83 ? -18.890 -11.259 -8.292 1.00 78.19 83 GLY A CA 1
ATOM 665 C C . GLY A 1 83 ? -17.570 -11.485 -9.033 1.00 78.19 83 GLY A C 1
ATOM 666 O O . GLY A 1 83 ? -17.602 -11.759 -10.230 1.00 78.19 83 GLY A O 1
ATOM 667 N N . PHE A 1 84 ? -16.418 -11.457 -8.353 1.00 79.62 84 PHE A N 1
ATOM 668 C CA . PHE A 1 84 ? -15.155 -11.848 -8.981 1.00 79.62 84 PHE A CA 1
ATOM 669 C C . PHE A 1 84 ? -14.991 -13.375 -8.973 1.00 79.62 84 PHE A C 1
ATOM 671 O O . PHE A 1 84 ? -14.618 -13.976 -7.964 1.00 79.62 84 PHE A O 1
ATOM 678 N N . GLN A 1 85 ? -15.286 -14.012 -10.108 1.00 71.25 85 GLN A N 1
ATOM 679 C CA . GLN A 1 85 ? -15.096 -15.449 -10.316 1.00 71.25 85 GLN A CA 1
ATOM 680 C C . GLN A 1 85 ? -13.707 -15.701 -10.912 1.00 71.25 85 GLN A C 1
ATOM 682 O O . GLN A 1 85 ? -13.399 -15.222 -12.003 1.00 71.25 85 GLN A O 1
ATOM 687 N N . LYS A 1 86 ? -12.862 -16.458 -10.199 1.00 66.69 86 LYS A N 1
ATOM 688 C CA . LYS A 1 86 ? -11.494 -16.792 -10.645 1.00 66.69 86 LYS A CA 1
ATOM 689 C C . LYS A 1 86 ? -11.460 -17.596 -11.947 1.00 66.69 86 LYS A C 1
ATOM 691 O O . LYS A 1 86 ? -10.442 -17.574 -12.626 1.00 66.69 86 LYS A O 1
ATOM 696 N N . ASP A 1 87 ? -12.561 -18.254 -12.292 1.00 64.81 87 ASP A N 1
ATOM 697 C CA . ASP A 1 87 ? -12.658 -19.161 -13.438 1.00 64.81 87 ASP A CA 1
ATOM 698 C C . ASP A 1 87 ? -12.601 -18.437 -14.800 1.00 64.81 87 ASP A C 1
ATOM 700 O O . ASP A 1 87 ? -12.406 -19.082 -15.824 1.00 64.81 87 ASP A O 1
ATOM 704 N N . ASN A 1 88 ? -12.724 -17.100 -14.820 1.00 56.59 88 ASN A N 1
ATOM 705 C CA . ASN A 1 88 ? -12.721 -16.270 -16.036 1.00 56.59 88 ASN A CA 1
ATOM 706 C C . ASN A 1 88 ? -11.479 -15.368 -16.182 1.00 56.59 88 ASN A C 1
ATOM 708 O O . ASN A 1 88 ? -11.485 -14.438 -16.990 1.00 56.59 88 ASN A O 1
ATOM 712 N N . VAL A 1 89 ? -10.424 -15.593 -15.396 1.00 57.69 89 VAL A N 1
ATOM 713 C CA . VAL A 1 89 ? -9.199 -14.780 -15.446 1.00 57.69 89 VAL A CA 1
ATOM 714 C C . VAL A 1 89 ? -8.133 -15.554 -16.222 1.00 57.69 89 VAL A C 1
ATOM 716 O O . VAL A 1 89 ? -7.567 -16.507 -15.691 1.00 57.69 89 VAL A O 1
ATOM 719 N N . ILE A 1 90 ? -7.934 -15.170 -17.490 1.00 44.31 90 ILE A N 1
ATOM 720 C CA . ILE A 1 90 ? -6.923 -15.720 -18.418 1.00 44.31 90 ILE A CA 1
ATOM 721 C C . ILE A 1 90 ? -5.517 -15.319 -17.963 1.00 44.31 90 ILE A C 1
ATOM 723 O O . ILE A 1 90 ? -5.334 -14.120 -17.645 1.00 44.31 90 ILE A O 1
#